Protein AF-A0A355H1T9-F1 (afdb_monomer)

Radius of gyration: 12.09 Å; Cα contacts (8 Å, |Δi|>4): 64; chains: 1; bounding box: 31×27×23 Å

Solvent-accessible surface area (backbone atoms only — not comparable to full-atom values): 4044 Å² total; per-residue (Å²): 120,64,70,69,53,53,42,58,51,52,50,51,53,39,57,51,44,60,74,72,48,82,92,78,54,61,22,62,44,29,40,51,52,11,53,44,26,49,77,69,70,37,45,70,59,15,41,52,27,29,52,55,15,47,76,55,47,87,51,71,72,61,40,55,56,39,50,54,51,42,62,74,56,104

Foldseek 3Di:
DVLVVVLVVLVVVLVVCPVVDPQDCNLVSLQVNLVSCVVVVNLVSSLVSLVVSLVSDPDPVSNVVSVVSNVVSD

pLDDT: mean 80.68, std 12.65, range [46.97, 95.06]

Structure (mmCIF, N/CA/C/O backbone):
data_AF-A0A355H1T9-F1
#
_entry.id   AF-A0A355H1T9-F1
#
loop_
_atom_site.group_PDB
_atom_site.id
_atom_site.type_symbol
_atom_site.label_atom_id
_atom_site.label_alt_id
_atom_site.label_comp_id
_atom_site.label_asym_id
_atom_site.label_entity_id
_atom_site.label_seq_id
_atom_site.pdbx_PDB_ins_code
_atom_site.Cartn_x
_atom_site.Cartn_y
_atom_site.Cartn_z
_atom_site.occupancy
_atom_site.B_iso_or_equiv
_atom_site.auth_seq_id
_atom_site.auth_comp_id
_atom_site.auth_asym_id
_atom_site.auth_atom_id
_atom_site.pdbx_PDB_model_num
ATOM 1 N N . TYR A 1 1 ? -19.692 -8.346 2.010 1.00 46.97 1 TYR A N 1
ATOM 2 C CA . TYR A 1 1 ? -19.014 -9.662 2.012 1.00 46.97 1 TYR A CA 1
ATOM 3 C C . TYR A 1 1 ? -18.039 -9.831 0.845 1.00 46.97 1 TYR A C 1
ATOM 5 O O . TYR A 1 1 ? -17.032 -10.499 1.037 1.00 46.97 1 TYR A O 1
ATOM 13 N N . GLU A 1 2 ? -18.263 -9.191 -0.307 1.00 54.59 2 GLU A N 1
ATOM 14 C CA . GLU A 1 2 ? -17.370 -9.264 -1.484 1.00 54.59 2 GLU A CA 1
ATOM 15 C C . GL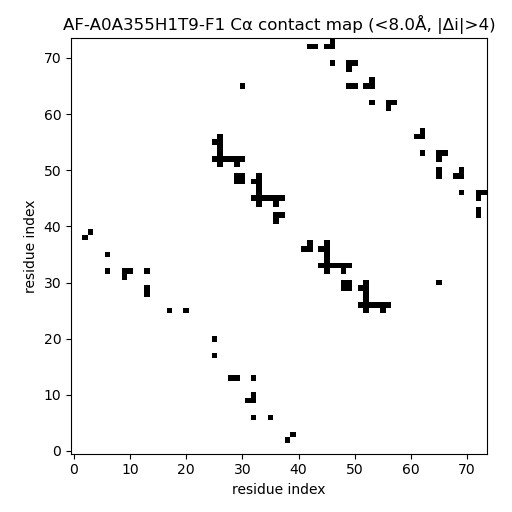U A 1 2 ? -16.014 -8.583 -1.265 1.00 54.59 2 GLU A C 1
ATOM 17 O O . GLU A 1 2 ? -14.971 -9.179 -1.511 1.00 54.59 2 GLU A O 1
ATOM 22 N N . VAL A 1 3 ? -16.023 -7.406 -0.639 1.00 52.81 3 VAL A N 1
ATOM 23 C CA . VAL A 1 3 ? -14.828 -6.574 -0.437 1.00 52.81 3 VAL A CA 1
ATOM 24 C C . VAL A 1 3 ? -13.713 -7.321 0.327 1.00 52.81 3 VAL A C 1
ATOM 26 O O . VAL A 1 3 ? -12.556 -7.299 -0.074 1.00 52.81 3 VAL A O 1
ATOM 29 N N . LYS A 1 4 ? -14.057 -8.102 1.368 1.00 56.16 4 LYS A N 1
ATOM 30 C CA . LYS A 1 4 ? -13.084 -8.921 2.128 1.00 56.16 4 LYS A CA 1
ATOM 31 C C . LYS A 1 4 ? -12.492 -10.093 1.336 1.00 56.16 4 LYS A C 1
ATOM 33 O O . LYS A 1 4 ? -11.376 -10.512 1.645 1.00 56.16 4 LYS A O 1
ATOM 38 N N . LYS A 1 5 ? -13.233 -10.644 0.371 1.00 62.41 5 LYS A N 1
ATOM 39 C CA . LYS A 1 5 ? -12.755 -11.735 -0.491 1.00 62.41 5 LYS A CA 1
ATOM 40 C C . LYS A 1 5 ? -11.764 -11.198 -1.523 1.00 62.41 5 LYS A C 1
ATOM 42 O O . LYS A 1 5 ? -10.689 -11.775 -1.664 1.00 62.41 5 LYS A 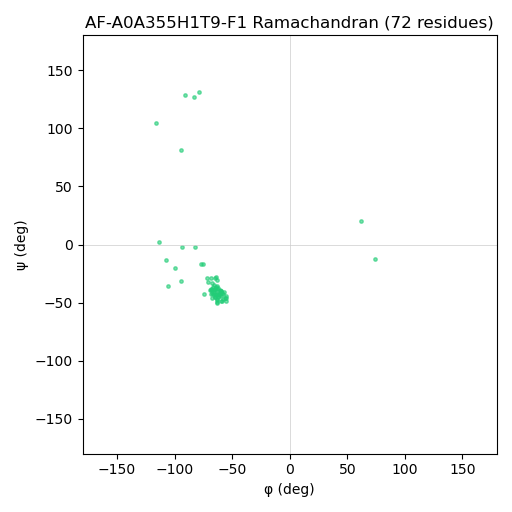O 1
ATOM 47 N N . ASP A 1 6 ? -12.068 -10.049 -2.121 1.00 64.25 6 ASP A N 1
ATOM 48 C CA . ASP A 1 6 ? -11.186 -9.392 -3.090 1.00 64.25 6 ASP A CA 1
ATOM 49 C C . ASP A 1 6 ? -9.845 -8.960 -2.489 1.00 64.25 6 ASP A C 1
ATOM 51 O O . ASP A 1 6 ? -8.823 -8.999 -3.170 1.00 64.25 6 ASP A O 1
ATOM 55 N N . PHE A 1 7 ? -9.789 -8.613 -1.200 1.00 66.56 7 PHE A N 1
ATOM 56 C CA . PHE A 1 7 ? -8.520 -8.213 -0.580 1.00 66.56 7 PHE A CA 1
ATOM 57 C C . PHE A 1 7 ? -7.520 -9.346 -0.415 1.00 66.56 7 PHE A C 1
ATOM 59 O O . PHE A 1 7 ? -6.325 -9.133 -0.613 1.00 66.56 7 PHE A O 1
ATOM 66 N N . LYS A 1 8 ? -7.982 -10.550 -0.058 1.00 68.56 8 LYS A N 1
ATOM 67 C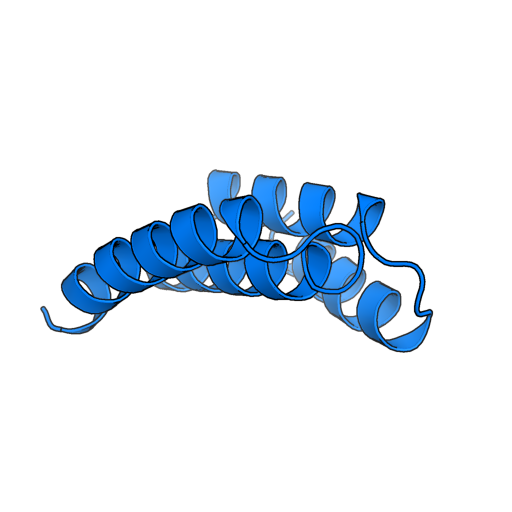 CA . LYS A 1 8 ? -7.084 -11.709 0.027 1.00 68.56 8 LYS A CA 1
ATOM 68 C C . LYS A 1 8 ? -6.541 -12.070 -1.349 1.00 68.56 8 LYS A C 1
ATOM 70 O O . LYS A 1 8 ? -5.354 -12.362 -1.468 1.00 68.56 8 LYS A O 1
ATOM 75 N N . GLU A 1 9 ? -7.378 -11.981 -2.376 1.00 72.25 9 GLU A N 1
ATOM 76 C CA . GLU A 1 9 ? -6.937 -12.218 -3.746 1.00 72.25 9 GLU A CA 1
ATOM 77 C C . GLU A 1 9 ? -5.972 -11.115 -4.211 1.00 72.25 9 GLU A C 1
ATOM 79 O O . GLU A 1 9 ? -4.921 -11.419 -4.764 1.00 72.25 9 GLU A O 1
ATOM 84 N N . SER A 1 10 ? -6.240 -9.843 -3.890 1.00 68.38 10 SER A N 1
ATOM 85 C CA . SER A 1 10 ? -5.338 -8.721 -4.186 1.00 68.38 10 SER A CA 1
ATOM 86 C C . SER A 1 10 ? -3.970 -8.871 -3.516 1.00 68.38 10 SER A C 1
ATOM 88 O O . SER A 1 10 ? -2.960 -8.531 -4.129 1.00 68.38 10 SER A O 1
ATOM 90 N N . LEU A 1 11 ? -3.919 -9.363 -2.276 1.00 70.25 11 LEU A N 1
ATOM 91 C CA . LEU A 1 11 ? -2.662 -9.643 -1.576 1.00 70.25 11 LEU A CA 1
ATOM 92 C C . LEU A 1 11 ? -1.899 -10.795 -2.237 1.00 70.25 11 LEU A C 1
ATOM 94 O O . LEU A 1 11 ? -0.697 -10.693 -2.457 1.00 70.25 11 LEU A O 1
ATOM 98 N N . LYS A 1 12 ? -2.601 -11.861 -2.622 1.00 76.56 12 LYS A N 1
ATOM 99 C CA . LYS A 1 12 ? -2.016 -13.011 -3.318 1.00 76.56 12 LYS A CA 1
ATOM 100 C C . LYS A 1 12 ? -1.469 -12.632 -4.697 1.00 76.56 12 LYS A C 1
ATOM 102 O O . LYS A 1 12 ? -0.353 -13.017 -5.036 1.00 76.56 12 LYS A O 1
ATOM 107 N N . TYR A 1 13 ? -2.210 -11.839 -5.473 1.00 70.38 13 TYR A N 1
ATOM 108 C CA . TYR A 1 13 ? -1.726 -11.303 -6.747 1.00 70.38 13 TYR A CA 1
ATOM 109 C C . TYR A 1 13 ? -0.531 -10.373 -6.553 1.00 70.38 13 TYR A C 1
ATOM 111 O O . TYR A 1 13 ? 0.391 -10.405 -7.361 1.00 70.38 13 TYR A O 1
ATOM 119 N N . PHE A 1 14 ? -0.503 -9.587 -5.473 1.00 70.25 14 PHE A N 1
ATOM 120 C CA . PHE A 1 14 ? 0.658 -8.771 -5.132 1.00 70.25 14 PHE A CA 1
ATOM 121 C C . PHE A 1 14 ? 1.896 -9.627 -4.835 1.00 70.25 14 PHE A C 1
ATOM 123 O O . PHE A 1 14 ? 2.949 -9.369 -5.408 1.00 70.25 14 PHE A O 1
ATOM 130 N N . GLU A 1 15 ? 1.781 -10.667 -4.007 1.00 69.75 15 GLU A N 1
ATOM 131 C CA . GLU A 1 15 ? 2.899 -11.576 -3.713 1.00 69.75 15 GLU A CA 1
ATOM 132 C C . GLU A 1 15 ? 3.416 -12.289 -4.969 1.00 69.75 15 GLU A C 1
ATOM 134 O O . GLU A 1 15 ? 4.624 -12.441 -5.154 1.00 69.75 15 GLU A O 1
ATOM 139 N N . GLN A 1 16 ? 2.514 -12.703 -5.861 1.00 72.62 16 GLN A N 1
ATOM 140 C CA . GLN A 1 16 ? 2.884 -13.305 -7.143 1.00 72.62 16 GLN A CA 1
ATOM 141 C C . GLN A 1 16 ? 3.563 -12.296 -8.072 1.00 72.62 16 GLN A C 1
ATOM 143 O O . GLN A 1 16 ? 4.610 -12.598 -8.644 1.00 72.62 16 GLN A O 1
ATOM 148 N N . ALA A 1 17 ? 3.010 -11.087 -8.190 1.00 67.00 17 ALA A N 1
ATOM 149 C CA . ALA A 1 17 ? 3.582 -10.026 -9.008 1.00 67.00 17 ALA A CA 1
ATOM 150 C C . ALA A 1 17 ? 4.958 -9.598 -8.486 1.00 67.00 17 ALA A C 1
ATOM 152 O O . ALA A 1 17 ? 5.859 -9.379 -9.282 1.00 67.00 17 ALA A O 1
ATOM 153 N N . GLN A 1 18 ? 5.157 -9.544 -7.170 1.00 66.50 18 GLN A N 1
ATOM 154 C CA . GLN A 1 18 ? 6.445 -9.201 -6.569 1.00 66.50 18 GLN A CA 1
ATOM 155 C C . GLN A 1 18 ? 7.514 -10.275 -6.834 1.00 66.50 18 GLN A C 1
ATOM 157 O O . GLN A 1 18 ? 8.682 -9.948 -7.018 1.00 66.50 18 GLN A O 1
ATOM 162 N N . LYS A 1 19 ? 7.119 -11.553 -6.916 1.00 67.44 19 LYS A N 1
ATOM 163 C CA . LYS A 1 19 ? 8.017 -12.643 -7.336 1.00 67.44 19 LYS A CA 1
ATOM 164 C C . LYS A 1 19 ? 8.344 -12.610 -8.833 1.00 67.44 19 LYS A C 1
ATOM 166 O O . LYS A 1 19 ? 9.409 -13.079 -9.216 1.00 67.44 19 LYS A O 1
ATOM 171 N N . ALA A 1 20 ? 7.439 -12.091 -9.664 1.00 66.12 20 ALA A N 1
ATOM 172 C CA . ALA A 1 20 ? 7.575 -12.089 -11.122 1.00 66.12 20 ALA A CA 1
ATOM 173 C C . ALA A 1 20 ? 8.195 -10.800 -11.697 1.00 66.12 20 ALA A C 1
ATOM 175 O O . ALA A 1 20 ? 8.883 -10.856 -12.713 1.00 66.12 20 ALA A O 1
ATOM 176 N N . TYR A 1 21 ? 7.967 -9.646 -11.066 1.00 56.94 21 TYR A N 1
ATOM 177 C CA . TYR A 1 21 ? 8.364 -8.333 -11.569 1.00 56.94 21 TYR A CA 1
ATOM 178 C C . TYR A 1 21 ? 9.389 -7.687 -10.645 1.00 56.94 21 TYR A C 1
ATOM 180 O O . TYR A 1 21 ? 9.056 -7.149 -9.590 1.00 56.94 21 TYR A O 1
ATOM 188 N N . HIS A 1 22 ? 10.645 -7.699 -11.085 1.00 59.38 22 HIS A N 1
ATOM 189 C CA . HIS A 1 22 ? 11.712 -6.950 -10.441 1.00 59.38 22 HIS A CA 1
ATOM 190 C C . HIS A 1 22 ? 11.637 -5.462 -10.844 1.00 59.38 22 HIS A C 1
ATOM 192 O O . HIS A 1 22 ? 11.495 -5.110 -12.017 1.00 59.38 22 HIS A O 1
ATOM 198 N N . THR A 1 23 ? 11.708 -4.601 -9.826 1.00 56.19 23 THR A N 1
ATOM 199 C CA . THR A 1 23 ? 12.136 -3.187 -9.835 1.00 56.19 23 THR A CA 1
ATOM 200 C C . THR A 1 23 ? 11.231 -2.083 -10.411 1.00 56.19 23 THR A C 1
ATOM 202 O O . THR A 1 23 ? 11.497 -0.919 -10.128 1.00 56.19 23 THR A O 1
ATOM 205 N N . GLY A 1 24 ? 10.142 -2.364 -11.136 1.00 63.41 24 GLY A N 1
ATOM 206 C CA . GLY A 1 24 ? 9.304 -1.289 -11.726 1.00 63.41 24 GLY A CA 1
ATOM 207 C C . GLY A 1 24 ? 7.951 -1.021 -11.052 1.00 63.41 24 GLY A C 1
ATOM 208 O O . GLY A 1 24 ? 7.491 0.117 -10.974 1.00 63.41 24 GLY A O 1
ATOM 209 N N . PHE A 1 25 ? 7.289 -2.072 -10.563 1.00 72.19 25 PHE A N 1
ATOM 210 C CA . PHE A 1 25 ? 5.865 -2.023 -10.187 1.00 72.19 25 PHE A CA 1
ATOM 211 C C . PHE A 1 25 ? 5.606 -2.185 -8.682 1.00 72.19 25 PHE A C 1
ATOM 213 O O . PHE A 1 25 ? 4.452 -2.161 -8.246 1.00 72.19 25 PHE A O 1
ATOM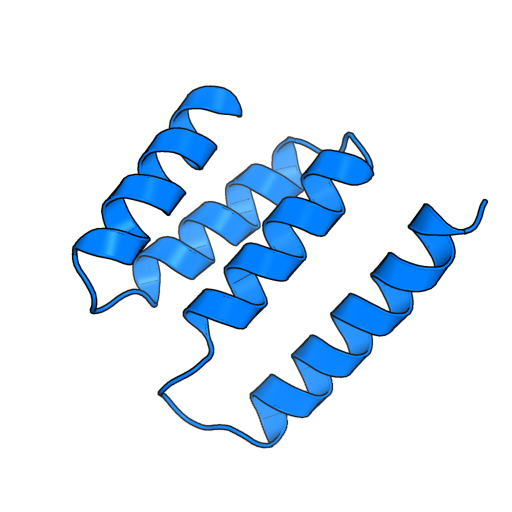 220 N N . GLU A 1 26 ? 6.664 -2.297 -7.872 1.00 79.44 26 GLU A N 1
ATOM 221 C CA . GLU A 1 26 ? 6.571 -2.499 -6.418 1.00 79.44 26 GLU A CA 1
ATOM 222 C C . GLU A 1 26 ? 5.723 -1.415 -5.740 1.00 79.44 26 GLU A C 1
ATOM 224 O O . GLU A 1 26 ? 4.832 -1.732 -4.952 1.00 79.44 26 GLU A O 1
ATOM 229 N N . MET A 1 27 ? 5.928 -0.143 -6.105 1.00 87.38 27 MET A N 1
ATOM 230 C CA . MET A 1 27 ? 5.156 0.982 -5.567 1.00 87.38 27 MET A CA 1
ATOM 231 C C . MET A 1 27 ? 3.653 0.828 -5.820 1.00 87.38 27 MET A C 1
ATOM 233 O O . MET A 1 27 ? 2.853 1.000 -4.900 1.00 87.38 27 MET A O 1
ATOM 237 N N . 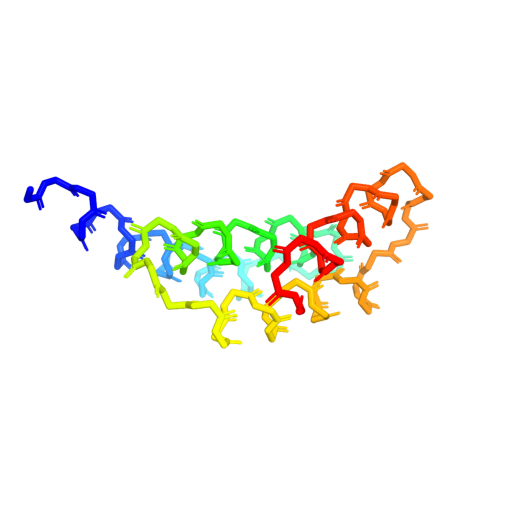MET A 1 28 ? 3.254 0.481 -7.049 1.00 84.19 28 MET A N 1
ATOM 238 C CA . MET A 1 28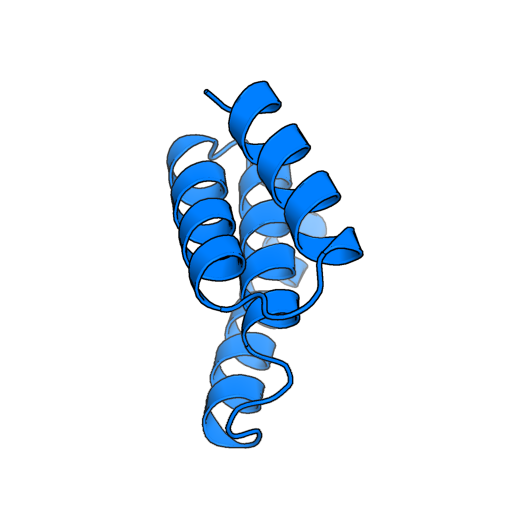 ? 1.837 0.356 -7.408 1.00 84.19 28 MET A CA 1
ATOM 239 C C . MET A 1 28 ? 1.161 -0.770 -6.631 1.00 84.19 28 MET A C 1
ATOM 241 O O . MET A 1 28 ? 0.037 -0.606 -6.152 1.00 84.19 28 MET A O 1
ATOM 245 N N . GLY A 1 29 ? 1.864 -1.889 -6.462 1.00 84.94 29 GLY A N 1
ATOM 246 C CA . GLY A 1 29 ? 1.385 -2.997 -5.654 1.00 84.94 29 GLY A CA 1
ATOM 247 C C . GLY A 1 29 ? 1.216 -2.613 -4.181 1.00 84.94 29 GLY A C 1
ATOM 248 O O . GLY A 1 29 ? 0.130 -2.778 -3.628 1.00 84.94 29 GLY A O 1
ATOM 249 N N . LEU A 1 30 ? 2.238 -2.003 -3.572 1.00 89.06 30 LEU A N 1
ATOM 250 C CA . LEU A 1 30 ? 2.197 -1.543 -2.177 1.00 89.06 30 LEU A CA 1
ATOM 251 C C . LEU A 1 30 ? 1.077 -0.515 -1.950 1.00 89.06 30 LEU A C 1
ATOM 253 O O . LEU A 1 30 ? 0.348 -0.589 -0.962 1.00 89.06 30 LEU A O 1
ATOM 257 N N . ARG A 1 31 ? 0.868 0.396 -2.907 1.00 89.56 31 ARG A N 1
ATOM 258 C CA . ARG A 1 31 ? -0.240 1.360 -2.895 1.00 89.56 31 ARG A CA 1
ATOM 259 C C . ARG A 1 31 ? -1.607 0.672 -2.925 1.00 89.56 31 ARG A C 1
ATOM 261 O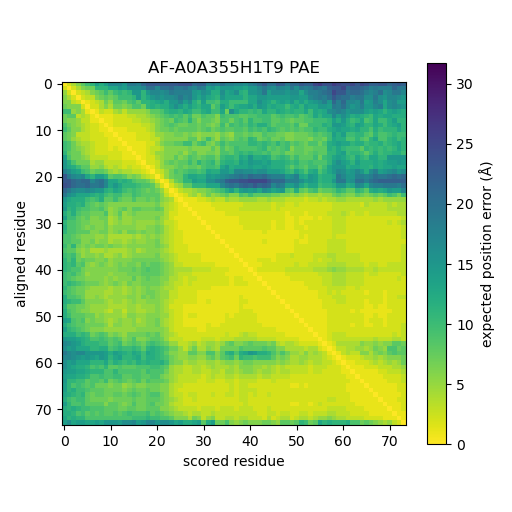 O . ARG A 1 31 ? -2.522 1.104 -2.227 1.00 89.56 31 ARG A O 1
ATOM 268 N N . ASN A 1 32 ? -1.778 -0.368 -3.737 1.00 87.56 32 ASN A N 1
ATOM 269 C CA . ASN A 1 32 ? -3.046 -1.099 -3.809 1.00 87.56 32 ASN A CA 1
ATOM 270 C C . ASN A 1 32 ? -3.324 -1.870 -2.513 1.00 87.56 32 ASN A C 1
ATOM 272 O O . ASN A 1 32 ? -4.456 -1.853 -2.033 1.00 87.56 32 ASN A O 1
ATOM 276 N N . VAL A 1 33 ? -2.290 -2.450 -1.899 1.00 88.00 33 VAL A N 1
ATOM 277 C CA . VAL A 1 33 ? -2.397 -3.072 -0.573 1.00 88.00 33 VAL A CA 1
ATOM 278 C C . VAL A 1 33 ? -2.798 -2.043 0.488 1.00 88.00 33 VAL A C 1
ATOM 280 O O . VAL A 1 33 ? -3.692 -2.300 1.291 1.00 88.00 33 VAL A O 1
ATOM 283 N N . ALA A 1 34 ? -2.220 -0.843 0.456 1.00 90.94 34 ALA A N 1
ATOM 284 C CA . ALA A 1 34 ? -2.598 0.229 1.370 1.00 90.94 34 ALA A CA 1
ATOM 285 C C . ALA A 1 34 ? -4.086 0.615 1.241 1.00 90.94 34 ALA A C 1
ATOM 287 O O . ALA A 1 34 ? -4.796 0.714 2.240 1.00 90.94 34 ALA A O 1
ATOM 288 N N . ARG A 1 35 ? -4.591 0.742 0.004 1.00 90.38 35 ARG A N 1
ATOM 289 C CA . ARG A 1 35 ? -6.020 0.986 -0.272 1.00 90.38 35 ARG A CA 1
ATOM 290 C C . ARG A 1 35 ? -6.919 -0.153 0.202 1.00 90.38 35 ARG A C 1
ATOM 292 O O . ARG A 1 35 ? -8.039 0.105 0.638 1.00 90.38 35 ARG A O 1
ATOM 299 N N . ALA A 1 36 ? -6.451 -1.395 0.107 1.00 87.12 36 ALA A N 1
ATOM 300 C CA . ALA A 1 36 ? -7.182 -2.546 0.619 1.00 87.12 36 ALA A CA 1
ATOM 301 C C . ALA A 1 36 ? -7.371 -2.447 2.137 1.00 87.12 36 ALA A C 1
ATOM 303 O O . ALA A 1 36 ? -8.482 -2.616 2.635 1.00 87.12 36 ALA A O 1
ATOM 304 N N . TYR A 1 37 ? -6.313 -2.083 2.864 1.00 88.69 37 TYR A N 1
ATOM 305 C CA . TYR A 1 37 ? -6.398 -1.857 4.303 1.00 88.69 37 TYR A CA 1
ATOM 306 C C . TYR A 1 37 ? -7.258 -0.640 4.677 1.00 88.69 37 TYR A C 1
ATOM 308 O O . TYR A 1 37 ? -8.036 -0.741 5.624 1.00 88.69 37 TYR A O 1
ATOM 316 N N . GLU A 1 38 ? -7.240 0.453 3.895 1.00 88.00 38 GLU A N 1
ATOM 317 C CA . GLU A 1 38 ? -8.191 1.569 4.085 1.00 88.00 38 GLU A CA 1
ATOM 318 C C . GLU A 1 38 ? -9.643 1.078 4.027 1.00 88.00 38 GLU A C 1
ATOM 320 O O . GLU A 1 38 ? -10.457 1.418 4.882 1.00 88.00 38 GLU A O 1
ATOM 325 N N . ALA A 1 39 ? -9.970 0.243 3.042 1.00 87.88 39 ALA A N 1
ATOM 326 C CA . ALA A 1 39 ? -11.321 -0.279 2.869 1.00 87.88 39 ALA A CA 1
ATOM 327 C C . ALA A 1 39 ? -11.686 -1.388 3.879 1.00 87.88 39 ALA A C 1
ATOM 329 O O . ALA A 1 39 ? -12.866 -1.666 4.095 1.00 87.88 39 ALA A O 1
ATOM 330 N N . LEU A 1 40 ? -10.693 -1.985 4.545 1.00 86.25 40 LEU A N 1
ATOM 331 C CA . LEU A 1 40 ? -10.872 -2.826 5.733 1.00 86.25 40 LEU A CA 1
ATOM 332 C C . LEU A 1 40 ? -11.006 -2.021 7.032 1.00 86.25 40 LEU A C 1
ATOM 334 O O . LEU A 1 40 ? -11.220 -2.622 8.084 1.00 86.25 40 LEU A O 1
ATOM 338 N N . ASN A 1 41 ? -10.908 -0.691 6.958 1.00 88.38 41 ASN A N 1
ATOM 339 C CA . ASN A 1 41 ? -10.872 0.220 8.099 1.00 88.38 41 ASN A CA 1
ATOM 340 C C . ASN A 1 41 ? -9.656 -0.001 9.028 1.00 88.38 41 ASN A C 1
ATOM 342 O O . ASN A 1 41 ? -9.663 0.432 10.178 1.00 88.38 41 ASN A O 1
ATOM 346 N N . ASP A 1 42 ? -8.604 -0.653 8.519 1.00 91.88 42 ASP A N 1
ATOM 347 C CA . ASP A 1 42 ? -7.329 -0.889 9.202 1.00 91.88 42 ASP A CA 1
ATOM 348 C C . ASP A 1 42 ? -6.342 0.217 8.801 1.00 91.88 42 ASP A C 1
ATOM 350 O O . ASP A 1 42 ? -5.538 0.093 7.871 1.00 91.88 42 ASP A O 1
ATOM 354 N N . LYS A 1 43 ? -6.477 1.366 9.469 1.00 91.12 43 LYS A N 1
ATOM 355 C CA . LYS A 1 43 ? -5.692 2.566 9.155 1.00 91.12 43 LYS A CA 1
ATOM 356 C C . LYS A 1 43 ? -4.203 2.385 9.437 1.00 91.12 43 LYS A C 1
ATOM 358 O O . LYS A 1 43 ? -3.388 2.915 8.685 1.00 91.12 43 LYS A O 1
ATOM 363 N N . GLU A 1 44 ? -3.849 1.625 10.472 1.00 93.31 44 GLU A N 1
ATOM 364 C CA . GLU A 1 44 ? -2.453 1.383 10.852 1.00 93.31 44 GLU A CA 1
ATOM 365 C C . GLU A 1 44 ? -1.707 0.647 9.740 1.00 93.31 44 GLU A C 1
ATOM 367 O O . GLU A 1 44 ? -0.664 1.115 9.271 1.00 93.31 44 GLU A O 1
ATOM 372 N N . LYS A 1 45 ? -2.283 -0.448 9.225 1.00 89.12 45 LYS A N 1
ATOM 373 C CA . LYS A 1 45 ? -1.676 -1.157 8.095 1.00 89.12 45 LYS A CA 1
ATOM 374 C C . LYS A 1 45 ? -1.724 -0.336 6.817 1.00 89.12 45 LYS A C 1
ATOM 376 O O . LYS A 1 45 ? -0.739 -0.314 6.083 1.00 89.12 45 LYS A O 1
ATOM 381 N N . ALA A 1 46 ? -2.814 0.381 6.545 1.00 93.06 46 ALA A N 1
ATOM 382 C CA . ALA A 1 46 ? -2.875 1.262 5.380 1.00 93.06 46 ALA A CA 1
ATOM 383 C C . ALA A 1 46 ? -1.714 2.272 5.374 1.00 93.06 46 ALA A C 1
ATOM 385 O O . ALA A 1 46 ? -1.026 2.426 4.362 1.00 93.06 46 ALA A O 1
ATOM 386 N N . LEU A 1 47 ? -1.447 2.903 6.519 1.00 95.06 47 LEU A N 1
ATOM 387 C CA . LEU A 1 47 ? -0.350 3.848 6.694 1.00 95.06 47 LEU A CA 1
ATOM 388 C C . LEU A 1 47 ? 1.020 3.193 6.462 1.00 95.06 47 LEU A C 1
ATOM 390 O O . LEU A 1 47 ? 1.861 3.765 5.765 1.00 95.06 47 LEU A O 1
ATOM 394 N N . GLU A 1 48 ? 1.243 1.994 7.004 1.00 93.94 48 GLU A N 1
ATOM 395 C CA . GLU A 1 48 ? 2.487 1.238 6.815 1.00 93.94 48 GLU A CA 1
ATOM 396 C C . GLU A 1 48 ? 2.762 0.955 5.330 1.00 93.94 48 GLU A C 1
ATOM 398 O O . GLU A 1 48 ? 3.854 1.230 4.824 1.00 93.94 48 GLU A O 1
ATOM 403 N N . TYR A 1 49 ? 1.762 0.456 4.600 1.00 92.62 49 TYR A N 1
ATOM 404 C CA . TYR A 1 49 ? 1.922 0.116 3.186 1.00 92.62 49 TYR A CA 1
ATOM 405 C C . TYR A 1 49 ? 2.048 1.351 2.290 1.00 92.62 49 TYR A C 1
ATOM 407 O O . TYR A 1 49 ? 2.807 1.312 1.319 1.00 92.62 49 TYR A O 1
ATOM 415 N N . TYR A 1 50 ? 1.395 2.470 2.623 1.00 94.44 50 TYR A N 1
ATOM 416 C CA . TYR A 1 50 ? 1.635 3.730 1.918 1.00 94.44 50 TYR A CA 1
ATOM 417 C C . TYR A 1 50 ? 3.065 4.244 2.120 1.00 94.44 50 TYR A C 1
ATOM 419 O O . TYR A 1 50 ? 3.668 4.723 1.162 1.00 94.44 50 TYR A O 1
ATOM 427 N N . LYS A 1 51 ? 3.644 4.110 3.321 1.00 93.81 51 LYS A N 1
ATOM 428 C CA . LYS A 1 51 ? 5.053 4.467 3.566 1.00 93.81 51 LYS A CA 1
ATOM 429 C C . LYS A 1 51 ? 6.004 3.598 2.743 1.00 93.81 51 LYS A C 1
ATOM 431 O O . LYS A 1 51 ? 6.839 4.142 2.029 1.00 93.81 51 LYS A O 1
ATOM 436 N N . LYS A 1 52 ? 5.801 2.276 2.735 1.00 91.50 52 LYS A N 1
ATOM 437 C CA . LYS A 1 52 ? 6.574 1.350 1.886 1.00 91.50 52 LYS A CA 1
ATOM 438 C C . LYS A 1 52 ? 6.455 1.706 0.399 1.00 91.50 52 LYS A C 1
ATOM 440 O O . LYS A 1 52 ? 7.444 1.697 -0.326 1.00 91.50 52 LYS A O 1
ATOM 445 N N . ALA A 1 53 ? 5.251 2.053 -0.070 1.00 90.31 53 ALA A N 1
ATOM 446 C CA . ALA A 1 53 ? 5.036 2.491 -1.451 1.00 90.31 53 ALA A CA 1
ATOM 447 C C . ALA A 1 53 ? 5.807 3.782 -1.773 1.00 90.31 53 ALA A C 1
ATOM 449 O O . ALA A 1 53 ? 6.328 3.922 -2.877 1.00 90.31 53 ALA A O 1
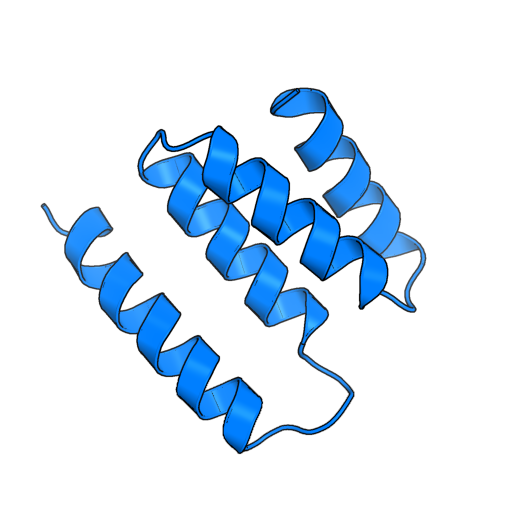ATOM 450 N N . LEU A 1 54 ? 5.898 4.709 -0.812 1.00 91.31 54 LEU A N 1
ATOM 451 C CA . LEU A 1 54 ? 6.654 5.951 -0.959 1.00 91.31 54 LEU A CA 1
ATOM 452 C C . LEU A 1 54 ? 8.159 5.693 -1.085 1.00 91.31 54 LEU A C 1
ATOM 454 O O . LEU A 1 54 ? 8.798 6.314 -1.920 1.00 91.31 54 LEU A O 1
ATOM 458 N N . GLU A 1 55 ? 8.723 4.765 -0.315 1.00 90.38 55 GLU A N 1
ATOM 459 C CA . GLU A 1 55 ? 10.151 4.409 -0.412 1.00 90.38 55 GLU A CA 1
ATOM 460 C C . GLU A 1 55 ? 10.513 3.789 -1.767 1.00 90.38 55 GLU A C 1
ATOM 462 O O . GLU A 1 55 ? 11.644 3.902 -2.233 1.00 90.38 55 GLU A O 1
ATOM 467 N N . LYS A 1 56 ? 9.538 3.143 -2.411 1.00 86.56 56 LYS A N 1
ATOM 468 C CA . LYS A 1 56 ? 9.684 2.510 -3.725 1.00 86.56 56 LYS A CA 1
ATOM 469 C C . LYS A 1 56 ? 9.285 3.414 -4.890 1.00 86.56 56 LYS A C 1
ATOM 471 O O . LYS A 1 56 ? 9.376 2.983 -6.037 1.00 86.56 56 LYS A O 1
ATOM 476 N N . THR A 1 57 ? 8.812 4.636 -4.632 1.00 83.25 57 THR A N 1
ATOM 477 C CA . THR A 1 57 ? 8.433 5.563 -5.702 1.00 83.25 57 THR A CA 1
ATOM 478 C C . THR A 1 57 ? 9.660 6.298 -6.226 1.00 83.25 57 THR A C 1
ATOM 480 O O . THR A 1 57 ? 10.378 6.951 -5.477 1.00 83.25 57 THR A O 1
ATOM 483 N N . THR A 1 58 ? 9.869 6.247 -7.535 1.00 79.25 58 THR A N 1
ATOM 484 C CA . THR A 1 58 ? 10.850 7.087 -8.241 1.00 79.25 58 THR A CA 1
ATOM 485 C C . THR A 1 58 ? 10.184 8.293 -8.906 1.00 79.25 58 THR A C 1
ATOM 487 O O . THR A 1 58 ? 10.828 9.306 -9.154 1.00 79.25 58 THR A O 1
ATOM 490 N N . GLU A 1 59 ? 8.867 8.212 -9.124 1.00 79.94 59 GLU A N 1
ATOM 491 C CA . GLU A 1 59 ? 8.086 9.209 -9.852 1.00 79.94 59 GLU A CA 1
ATOM 492 C C . GLU A 1 59 ? 7.497 10.291 -8.920 1.00 79.94 59 GLU A C 1
ATOM 494 O O . GLU A 1 59 ? 6.782 9.962 -7.956 1.00 79.94 59 GLU A O 1
ATOM 499 N N . PRO A 1 60 ? 7.692 11.591 -9.224 1.00 81.12 60 PRO A N 1
ATOM 500 C CA . PRO A 1 60 ? 7.180 12.697 -8.411 1.00 81.12 60 PRO A CA 1
ATOM 501 C C . PRO A 1 60 ? 5.655 12.691 -8.262 1.00 81.12 60 PRO A C 1
ATOM 503 O O . PRO A 1 60 ? 5.139 12.909 -7.163 1.00 81.12 60 PRO A O 1
ATOM 506 N N . ALA A 1 61 ? 4.922 12.390 -9.338 1.00 84.19 61 ALA A N 1
ATOM 507 C CA . ALA A 1 61 ? 3.459 12.404 -9.346 1.00 84.19 61 ALA A CA 1
ATOM 508 C C . ALA A 1 61 ? 2.856 11.360 -8.389 1.00 84.19 61 ALA A C 1
ATOM 510 O O . ALA A 1 61 ? 1.927 11.659 -7.631 1.00 84.19 61 ALA A O 1
ATOM 511 N N . ALA 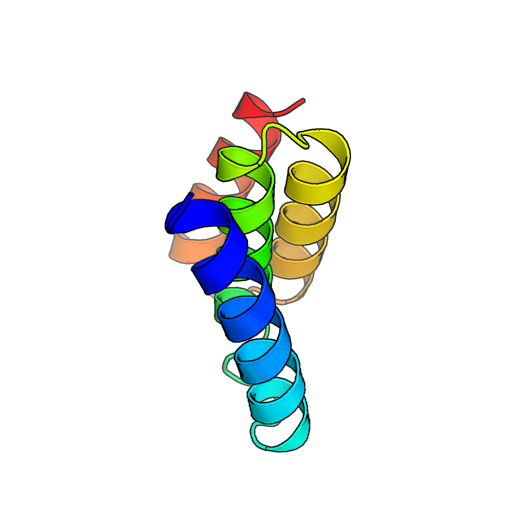A 1 62 ? 3.423 10.151 -8.364 1.00 83.00 62 ALA A N 1
ATOM 512 C CA . ALA A 1 62 ? 3.000 9.097 -7.448 1.00 83.00 62 ALA A CA 1
ATOM 513 C C . ALA A 1 62 ? 3.322 9.452 -5.987 1.00 83.00 62 ALA A C 1
ATOM 515 O O . ALA A 1 62 ? 2.489 9.235 -5.103 1.00 83.00 62 ALA A O 1
ATOM 516 N N . SER A 1 63 ? 4.474 10.087 -5.737 1.00 87.75 63 SER A N 1
ATOM 517 C CA . SER A 1 63 ? 4.858 10.529 -4.391 1.00 87.75 63 SER A CA 1
ATOM 518 C C . SER A 1 63 ? 3.856 11.519 -3.780 1.00 87.75 63 SER A C 1
ATOM 520 O O . SER A 1 63 ? 3.518 11.400 -2.603 1.00 87.75 63 SER A O 1
ATOM 522 N N . ILE A 1 64 ? 3.321 12.456 -4.574 1.00 91.19 64 ILE A N 1
ATOM 523 C CA . ILE A 1 64 ? 2.348 13.459 -4.108 1.00 91.19 64 ILE A CA 1
ATOM 524 C C . ILE A 1 64 ? 1.050 12.778 -3.675 1.00 91.19 64 ILE A C 1
ATOM 526 O O . ILE A 1 64 ? 0.513 13.080 -2.607 1.00 91.19 64 ILE A O 1
ATOM 530 N N . PHE A 1 65 ? 0.556 11.834 -4.482 1.00 90.12 65 PHE A N 1
ATOM 531 C CA . PHE A 1 65 ? -0.638 11.062 -4.144 1.00 90.12 65 PHE A CA 1
ATOM 532 C C . PHE A 1 65 ? -0.443 10.281 -2.839 1.00 90.12 65 PHE A C 1
ATOM 534 O O . PHE A 1 65 ? -1.289 10.344 -1.946 1.00 90.12 65 PHE A O 1
ATOM 541 N N . ILE A 1 66 ? 0.679 9.566 -2.718 1.00 91.69 66 ILE A N 1
ATOM 542 C CA . ILE A 1 66 ? 0.971 8.727 -1.553 1.00 91.69 66 ILE A CA 1
ATOM 543 C C . ILE A 1 66 ? 1.118 9.585 -0.291 1.00 91.69 66 ILE A C 1
ATOM 545 O O . ILE A 1 66 ? 0.522 9.261 0.732 1.00 91.69 66 ILE A O 1
ATOM 549 N N . LYS A 1 67 ? 1.820 10.723 -0.359 1.00 93.00 67 LYS A N 1
ATOM 550 C CA . LYS A 1 67 ? 1.956 11.650 0.776 1.00 93.00 67 LYS A CA 1
ATOM 551 C C . LYS A 1 67 ? 0.608 12.200 1.243 1.00 93.00 67 LYS A C 1
ATOM 553 O O . LYS A 1 67 ? 0.350 12.207 2.440 1.00 93.00 67 LYS A O 1
ATOM 558 N N . ARG A 1 68 ? -0.284 12.583 0.318 1.00 94.00 68 ARG A N 1
ATOM 559 C CA . ARG A 1 68 ? -1.654 13.012 0.668 1.00 94.00 68 ARG A CA 1
ATOM 560 C C . ARG A 1 68 ? -2.418 11.920 1.411 1.00 94.00 68 ARG A C 1
ATOM 562 O O . ARG A 1 68 ? -3.102 12.210 2.387 1.00 94.00 68 ARG A O 1
ATOM 569 N N . LYS A 1 69 ? -2.281 10.670 0.964 1.00 93.94 69 LYS A N 1
ATOM 570 C CA . LYS A 1 69 ? -2.897 9.517 1.625 1.00 93.94 69 LYS A CA 1
ATOM 571 C C . LYS A 1 69 ? -2.340 9.275 3.023 1.00 93.94 69 LYS A C 1
ATOM 573 O O . LYS A 1 69 ? -3.127 9.122 3.951 1.00 93.94 69 LYS A O 1
ATOM 578 N N . ILE A 1 70 ? -1.019 9.331 3.186 1.00 93.62 70 ILE A N 1
ATOM 579 C CA . ILE A 1 70 ? -0.354 9.238 4.494 1.00 93.62 70 ILE A CA 1
ATOM 580 C C . ILE A 1 70 ? -0.903 10.305 5.450 1.00 93.62 70 ILE A C 1
ATOM 582 O O . ILE A 1 70 ? -1.326 9.952 6.542 1.00 93.62 70 ILE A O 1
ATOM 586 N N . SER A 1 71 ? -0.988 11.571 5.026 1.00 93.56 71 SER A N 1
ATOM 587 C CA . SER A 1 71 ? -1.526 12.660 5.859 1.00 93.56 71 SER A CA 1
ATOM 588 C C . SER A 1 71 ? -3.009 12.510 6.204 1.00 93.56 71 SER A C 1
ATOM 590 O O . SER A 1 71 ? -3.439 12.994 7.240 1.00 93.56 71 SER A O 1
ATOM 592 N N . SER A 1 72 ? -3.809 11.865 5.350 1.00 91.75 72 SER A N 1
ATOM 593 C CA . SER A 1 72 ? -5.226 11.604 5.653 1.00 91.75 72 SER A CA 1
ATOM 594 C C . SER A 1 72 ? -5.447 10.449 6.637 1.00 91.75 72 SER A C 1
ATOM 596 O O . SER A 1 72 ? -6.548 10.294 7.163 1.00 91.75 72 SER A O 1
ATOM 598 N N . LEU A 1 73 ? -4.424 9.612 6.834 1.00 86.50 73 LEU A N 1
ATOM 599 C CA . LEU A 1 73 ? -4.469 8.407 7.666 1.00 86.50 73 LEU A CA 1
ATOM 600 C C . LEU A 1 73 ? -3.689 8.550 8.980 1.00 86.50 73 LEU A C 1
ATOM 602 O O . LEU A 1 73 ? -3.852 7.690 9.844 1.00 86.50 73 LEU A O 1
ATOM 606 N N . SER A 1 74 ? -2.854 9.589 9.105 1.00 78.06 74 SER A N 1
ATOM 607 C CA . SER A 1 74 ? -2.125 9.966 10.323 1.00 78.06 74 SER A CA 1
ATOM 608 C C . SER A 1 74 ? -2.975 10.759 11.300 1.00 78.06 74 SER A C 1
ATOM 610 O O . SER A 1 74 ? -3.757 11.605 10.809 1.00 78.06 74 SER A O 1
#

Sequence (74 aa):
YEVKKDFKESLKYFEQAQKAYHTGFEMMGLRNVARAYEALNDKEKALEYYKKALEKTTEPAASIFIKRKISSLS

Nearest PDB structures (foldseek):
  2n8i-assembly1_A  TM=8.112E-01  e=3.705E-02  synthetic construct
  4lct-assembly1_A  TM=8.883E-01  e=7.044E-01  Arabidopsis thaliana
  4lct-assembly2_D  TM=8.775E-01  e=7.455E-01  Arabidopsis thaliana
  6r7f-assembly1_A  TM=8.469E-01  e=8.835E-01  Homo sapiens
  2ifu-assembly4_D  TM=6.444E-01  e=7.889E-01  Danio rerio

Secondary structure (DSSP, 8-state):
-HHHHHHHHHHHHHHHHHHH--SSSHHHHHHHHHHHHHHTT-HHHHHHHHHHHHHT---HHHHHHHHHHHHHH-

Mean predicted aligned error: 6.42 Å